Protein AF-A0A358B037-F1 (afdb_monomer_lite)

pLDDT: mean 88.11, std 9.53, range [56.31, 97.38]

Foldseek 3Di:
DPVVVVCVVVVVVPDPDDDAPDPVGPVPDDPPDDPVNVVVVVVPDDPPDDDDDDDDDQDDPDDDPPDPDDD

Secondary structure (DSSP, 8-state):
--HHHHHHHTTTTT------SSSS-GGG--TT--HHHHHHHHHTSPTT------------SS--TT-----

Radius of gyration: 20.18 Å; chains: 1; bounding box: 31×46×40 Å

Sequence (71 aa):
MDKESQLARLGLFDARVPRYTSYPTAPHFGNTASPSLFADWIEAIPAGTAISLYLHVPFCRRLCWFCACRT

Structure (mmCIF, N/CA/C/O backbone):
data_AF-A0A358B037-F1
#
_entry.id   AF-A0A358B037-F1
#
loop_
_atom_site.group_PDB
_atom_site.id
_atom_site.typ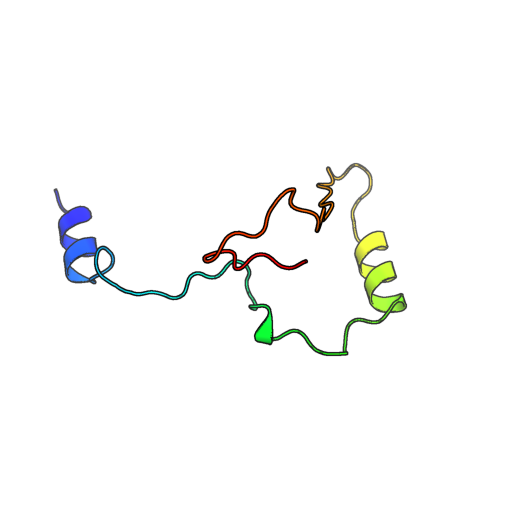e_symbol
_atom_site.label_atom_id
_atom_site.label_alt_id
_atom_site.label_comp_id
_atom_site.label_asym_id
_atom_site.label_entity_id
_atom_site.label_seq_id
_atom_site.pdbx_PDB_ins_code
_atom_site.Cartn_x
_atom_site.Cartn_y
_atom_site.Cartn_z
_atom_site.occupancy
_atom_site.B_iso_or_equiv
_atom_site.auth_seq_id
_atom_site.auth_comp_id
_atom_site.auth_asym_id
_atom_site.auth_atom_id
_atom_site.pdbx_PDB_model_num
ATOM 1 N N . MET A 1 1 ? -20.205 26.879 -17.337 1.00 56.31 1 MET A N 1
ATOM 2 C CA . MET A 1 1 ? -18.989 26.978 -18.166 1.00 56.31 1 MET A CA 1
ATOM 3 C C . MET A 1 1 ? -17.993 27.874 -17.435 1.00 56.31 1 MET A C 1
ATOM 5 O O . MET A 1 1 ? -17.836 29.024 -17.798 1.00 56.31 1 MET A O 1
ATOM 9 N N . ASP A 1 2 ? -17.439 27.392 -16.316 1.00 66.75 2 ASP A N 1
ATOM 10 C CA . ASP A 1 2 ? -16.636 28.229 -15.396 1.00 66.75 2 ASP A CA 1
ATOM 11 C C . ASP A 1 2 ? -15.575 27.386 -14.660 1.00 66.75 2 ASP A C 1
ATOM 13 O O . ASP A 1 2 ? -14.379 27.641 -14.753 1.00 66.75 2 ASP A O 1
ATOM 17 N N . LYS A 1 3 ? -15.982 26.245 -14.079 1.00 64.75 3 LYS A N 1
ATOM 18 C CA . LYS A 1 3 ? -15.057 25.324 -13.391 1.00 64.75 3 LYS A CA 1
ATOM 19 C C . LYS A 1 3 ? -14.018 24.664 -14.303 1.00 64.75 3 LYS A C 1
ATOM 21 O O . LYS A 1 3 ? -12.854 24.602 -13.929 1.00 64.75 3 LYS A O 1
ATOM 26 N N . GLU A 1 4 ? -14.401 24.184 -15.488 1.00 69.38 4 GLU A N 1
ATOM 27 C CA . GLU A 1 4 ? -13.449 23.542 -16.415 1.00 69.38 4 GLU A CA 1
ATOM 28 C C . GLU A 1 4 ? -12.355 24.513 -16.885 1.00 69.38 4 GLU A C 1
ATOM 30 O O . GLU A 1 4 ? -11.182 24.152 -16.896 1.00 69.38 4 GLU A O 1
ATOM 35 N N . SER A 1 5 ? -12.722 25.769 -17.167 1.00 78.19 5 SER A N 1
ATOM 36 C CA . SER A 1 5 ? -11.785 26.848 -17.519 1.00 78.19 5 SER A CA 1
ATOM 37 C C . SER A 1 5 ? -10.803 27.143 -16.378 1.00 78.19 5 SER A C 1
ATOM 39 O O . SER A 1 5 ? -9.591 27.244 -16.588 1.00 78.19 5 SER A O 1
ATOM 41 N N . GLN A 1 6 ? -11.307 27.203 -15.142 1.00 81.50 6 GLN A N 1
ATOM 42 C CA . GLN A 1 6 ? -10.483 27.429 -13.957 1.00 81.50 6 GLN A CA 1
ATOM 43 C C . GLN A 1 6 ? -9.493 26.280 -13.703 1.00 81.50 6 GLN A C 1
ATOM 45 O O . GLN A 1 6 ? -8.320 26.535 -13.426 1.00 81.50 6 GLN A O 1
ATOM 50 N N . LEU A 1 7 ? -9.940 25.026 -13.809 1.00 79.38 7 LEU A N 1
ATOM 51 C CA . LEU A 1 7 ? -9.097 23.846 -13.585 1.00 79.38 7 LEU A CA 1
ATOM 52 C C . LEU A 1 7 ? -8.021 23.696 -14.672 1.00 79.38 7 LEU A C 1
ATOM 54 O O . LEU A 1 7 ? -6.877 23.365 -14.354 1.00 79.38 7 LEU A O 1
ATOM 58 N N . ALA A 1 8 ? -8.351 24.025 -15.925 1.00 80.56 8 ALA A N 1
ATOM 59 C CA . ALA A 1 8 ? -7.391 24.056 -17.026 1.00 80.56 8 ALA A CA 1
ATOM 60 C C . ALA A 1 8 ? -6.309 25.126 -16.817 1.00 80.56 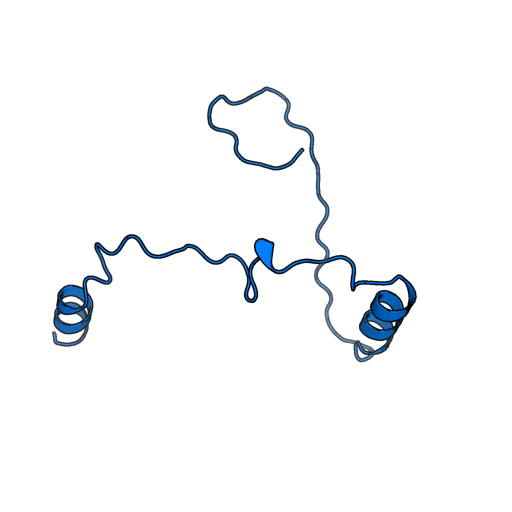8 ALA A C 1
ATOM 62 O O . ALA A 1 8 ? -5.126 24.843 -16.996 1.00 80.56 8 ALA A O 1
ATOM 63 N N . ARG A 1 9 ? -6.677 26.327 -16.346 1.00 80.12 9 ARG A N 1
ATOM 64 C CA . ARG A 1 9 ? -5.707 27.397 -16.041 1.00 80.12 9 ARG A CA 1
ATOM 65 C C . ARG A 1 9 ? -4.733 27.021 -14.922 1.00 80.12 9 ARG A C 1
ATOM 67 O O . ARG A 1 9 ? -3.596 27.478 -14.921 1.00 80.12 9 ARG A O 1
ATOM 74 N N . LEU A 1 10 ? -5.173 26.198 -13.973 1.00 79.75 10 LEU A N 1
ATOM 75 C CA . LEU A 1 10 ? -4.324 25.659 -12.907 1.00 79.75 10 LEU A CA 1
ATOM 76 C C . LEU A 1 10 ? -3.428 24.504 -13.387 1.00 79.75 10 LEU A C 1
ATOM 78 O O . LEU A 1 10 ? -2.691 23.934 -12.586 1.00 79.75 10 LEU A O 1
ATOM 82 N N . GLY A 1 11 ? -3.496 24.143 -14.672 1.00 76.62 11 GLY A N 1
ATOM 83 C CA . GLY A 1 11 ? -2.698 23.078 -15.268 1.00 76.62 11 GLY A CA 1
ATOM 84 C C . GLY A 1 11 ? -3.075 21.685 -14.774 1.00 76.62 11 GLY A C 1
ATOM 85 O O . GLY A 1 11 ? -2.337 20.746 -15.030 1.00 76.62 11 GLY A O 1
ATOM 86 N N . LEU A 1 12 ? -4.205 21.511 -14.079 1.00 74.50 12 LEU A N 1
ATOM 87 C CA . LEU A 1 12 ? -4.567 20.246 -13.421 1.00 74.50 12 LEU A CA 1
ATOM 88 C C . LEU A 1 12 ? -4.796 19.086 -14.401 1.00 74.50 12 LEU A C 1
ATOM 90 O O . LEU A 1 12 ? -4.690 17.931 -13.999 1.00 74.50 12 LEU A O 1
ATOM 94 N N . PHE A 1 13 ? -5.083 19.384 -15.669 1.00 75.12 13 PHE A N 1
ATOM 95 C CA . PHE A 1 13 ? -5.266 18.371 -16.711 1.00 75.12 13 PHE A CA 1
ATOM 96 C C . PHE A 1 13 ? -3.951 17.929 -17.378 1.00 75.12 13 PHE A C 1
ATOM 98 O O . PHE A 1 13 ? -3.898 16.821 -17.901 1.00 75.12 13 PHE A O 1
ATOM 105 N N . ASP A 1 14 ? -2.884 18.732 -17.276 1.00 77.25 14 ASP A N 1
ATOM 106 C CA . ASP A 1 14 ? -1.566 18.455 -17.876 1.00 77.25 14 ASP A CA 1
ATOM 107 C C . ASP A 1 14 ? -0.440 18.310 -16.831 1.00 77.25 14 ASP A C 1
ATOM 109 O O . ASP A 1 14 ? 0.709 17.989 -17.155 1.00 77.25 14 ASP A O 1
ATOM 113 N N . ALA A 1 15 ? -0.744 18.542 -15.551 1.00 75.19 15 ALA A N 1
ATOM 114 C CA . ALA A 1 15 ? 0.228 18.507 -14.473 1.00 75.19 15 ALA A CA 1
ATOM 115 C C . ALA A 1 15 ? 0.658 17.068 -14.169 1.00 75.19 15 ALA A C 1
ATOM 117 O O . ALA A 1 15 ? -0.135 16.204 -13.789 1.00 75.19 15 ALA A O 1
ATOM 118 N N . ARG A 1 16 ? 1.969 16.826 -14.247 1.00 75.69 16 ARG A N 1
ATOM 119 C CA . ARG A 1 16 ? 2.598 15.598 -13.748 1.00 75.69 16 ARG A CA 1
ATOM 120 C C . ARG A 1 16 ? 2.681 15.652 -12.223 1.00 75.69 16 ARG A C 1
ATOM 122 O O . ARG A 1 16 ? 3.732 15.948 -11.661 1.00 75.69 16 ARG A O 1
ATOM 129 N N . VAL A 1 17 ? 1.555 15.409 -11.559 1.00 74.56 17 VAL A N 1
ATOM 130 C CA . VAL A 1 17 ? 1.475 15.363 -10.094 1.00 74.56 17 VAL A CA 1
ATOM 131 C C . VAL A 1 17 ? 1.893 13.990 -9.553 1.00 74.56 17 VAL A C 1
ATOM 133 O O . VAL A 1 17 ? 1.674 12.972 -10.219 1.00 74.56 17 VAL A O 1
ATOM 136 N N . PRO A 1 18 ? 2.474 13.922 -8.341 1.00 75.25 18 PRO A N 1
ATOM 137 C CA . PRO A 1 18 ? 2.715 12.652 -7.673 1.00 75.25 18 PRO A CA 1
ATOM 138 C C . PRO A 1 18 ? 1.414 11.860 -7.504 1.00 75.25 18 PRO A C 1
ATOM 140 O O . PRO A 1 18 ? 0.393 12.391 -7.069 1.00 75.25 18 PRO A O 1
ATOM 143 N N . ARG A 1 19 ? 1.456 10.563 -7.816 1.00 78.56 19 ARG A N 1
ATOM 144 C CA . ARG A 1 19 ? 0.378 9.637 -7.455 1.00 78.56 19 ARG A CA 1
ATOM 145 C C . ARG A 1 19 ? 0.649 9.106 -6.057 1.00 78.56 19 ARG A C 1
ATOM 147 O O . ARG A 1 19 ? 1.524 8.263 -5.876 1.00 78.56 19 ARG A O 1
ATOM 154 N N . TYR A 1 20 ? -0.099 9.600 -5.080 1.00 86.38 20 TYR A N 1
ATOM 155 C CA . TYR A 1 20 ? -0.016 9.116 -3.709 1.00 86.38 20 TYR A CA 1
ATOM 156 C C . TYR A 1 20 ? -1.025 7.993 -3.481 1.00 86.38 20 TYR A C 1
ATOM 158 O O . TYR A 1 20 ? -2.230 8.202 -3.556 1.00 86.38 20 TYR A O 1
ATOM 166 N N . THR A 1 21 ? -0.520 6.790 -3.210 1.00 88.62 21 THR A N 1
ATOM 167 C CA . THR A 1 21 ? -1.337 5.622 -2.840 1.00 88.62 21 THR A CA 1
ATOM 168 C C . THR A 1 21 ? -1.718 5.621 -1.358 1.00 88.62 21 THR A C 1
ATOM 170 O O . THR A 1 21 ? -2.606 4.880 -0.954 1.00 88.62 21 THR A O 1
ATOM 173 N N . SER A 1 22 ? -1.035 6.432 -0.546 1.00 92.12 22 SER A N 1
ATOM 174 C CA . SER A 1 22 ? -1.293 6.651 0.878 1.00 92.12 22 SER A CA 1
ATOM 175 C C . SER A 1 22 ? -0.704 7.994 1.315 1.00 92.12 22 SER A C 1
ATOM 177 O O . SER A 1 22 ? 0.162 8.548 0.631 1.00 92.12 22 SER A O 1
ATOM 179 N N . TYR A 1 23 ? -1.133 8.492 2.474 1.00 90.94 23 TYR A N 1
ATOM 180 C CA . TYR A 1 23 ? -0.497 9.620 3.148 1.00 90.94 23 TYR A CA 1
ATOM 181 C C . TYR A 1 23 ? -0.380 9.341 4.659 1.00 90.94 23 TYR A C 1
ATOM 183 O O . TYR A 1 23 ? -1.402 9.049 5.278 1.00 90.94 23 TYR A O 1
ATOM 191 N N . PRO A 1 24 ? 0.819 9.444 5.265 1.00 91.75 24 PRO A N 1
ATOM 192 C CA . PRO A 1 24 ? 2.121 9.632 4.622 1.00 91.75 24 PRO A CA 1
ATOM 193 C C . PRO A 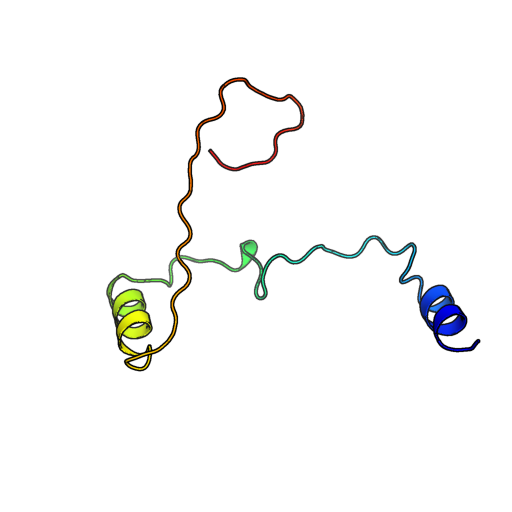1 24 ? 2.468 8.510 3.630 1.00 91.75 24 PRO A C 1
ATOM 195 O O . PRO A 1 24 ? 1.929 7.401 3.674 1.00 91.75 24 PRO A O 1
ATOM 198 N N . THR A 1 25 ? 3.350 8.814 2.683 1.00 92.06 25 THR A N 1
ATOM 199 C CA . THR A 1 25 ? 3.779 7.845 1.667 1.00 92.06 25 THR A CA 1
ATOM 200 C C . THR A 1 25 ? 4.746 6.809 2.235 1.00 92.06 25 THR A C 1
ATOM 202 O O . THR A 1 25 ? 5.447 7.090 3.202 1.00 92.06 25 THR A O 1
ATOM 205 N N . ALA A 1 26 ? 4.872 5.651 1.576 1.00 91.25 26 ALA A N 1
ATOM 206 C CA . ALA A 1 26 ? 5.753 4.554 1.999 1.00 91.25 26 ALA A CA 1
ATOM 207 C C . ALA A 1 26 ? 7.216 4.941 2.335 1.00 91.25 26 ALA A C 1
ATOM 209 O O . ALA A 1 26 ? 7.756 4.359 3.271 1.00 91.25 26 ALA A O 1
ATOM 210 N N . PRO A 1 27 ? 7.870 5.926 1.677 1.00 91.31 27 PRO A N 1
ATOM 211 C CA . PRO A 1 27 ? 9.201 6.395 2.085 1.00 91.31 27 PRO A CA 1
ATOM 212 C C . PRO A 1 27 ? 9.300 6.954 3.513 1.00 91.31 27 PRO A C 1
ATOM 214 O O . PRO A 1 27 ? 10.402 7.097 4.027 1.00 91.31 27 PRO A O 1
ATOM 217 N N . HIS A 1 28 ? 8.174 7.277 4.154 1.00 92.31 28 HIS A N 1
ATOM 218 C CA . HIS A 1 28 ? 8.137 7.681 5.560 1.00 92.31 28 HIS A CA 1
ATOM 219 C C . HIS A 1 28 ? 8.065 6.491 6.527 1.00 92.31 28 HIS A C 1
ATOM 221 O O . HIS A 1 28 ? 8.051 6.702 7.739 1.00 92.31 28 HIS A O 1
ATOM 227 N N . PHE A 1 29 ? 7.989 5.250 6.034 1.00 92.06 29 PHE A N 1
ATOM 228 C CA . PHE A 1 29 ? 8.036 4.075 6.898 1.00 92.06 29 PHE A CA 1
ATOM 229 C C . PHE A 1 29 ? 9.429 3.953 7.524 1.00 92.06 29 PHE A C 1
ATOM 231 O O . PHE A 1 29 ? 10.446 4.146 6.862 1.00 92.06 29 PHE A O 1
ATOM 238 N N . GLY A 1 30 ? 9.466 3.612 8.808 1.00 92.06 30 GLY A N 1
ATOM 239 C CA . GLY A 1 30 ? 10.692 3.398 9.569 1.00 92.06 30 GLY A CA 1
ATOM 240 C C . GLY A 1 30 ? 10.519 2.262 10.571 1.00 92.06 30 GLY A C 1
ATOM 241 O O . GLY A 1 30 ? 9.461 1.640 10.653 1.00 92.06 30 GLY A O 1
ATOM 242 N N . ASN A 1 31 ? 11.549 2.008 11.373 1.00 91.94 31 ASN A N 1
ATOM 243 C CA . ASN A 1 31 ? 11.590 0.866 12.297 1.00 91.94 31 ASN A CA 1
ATOM 244 C C . ASN A 1 31 ? 10.860 1.123 13.631 1.00 91.94 31 ASN A C 1
ATOM 246 O O . ASN A 1 31 ? 11.245 0.585 14.664 1.00 91.94 31 ASN A O 1
ATOM 250 N N . THR A 1 32 ? 9.841 1.982 13.635 1.00 90.19 32 THR A N 1
ATOM 251 C CA . THR A 1 32 ? 9.091 2.365 14.843 1.00 90.19 32 THR A CA 1
ATOM 252 C C . THR A 1 32 ? 7.892 1.462 15.117 1.00 90.19 32 THR A C 1
ATOM 254 O O . THR A 1 32 ? 7.411 1.417 16.246 1.00 90.19 32 THR A O 1
ATOM 257 N N . ALA A 1 33 ? 7.408 0.733 14.108 1.00 91.25 33 ALA A N 1
ATOM 258 C CA . ALA A 1 33 ? 6.336 -0.235 14.282 1.00 91.25 33 ALA A CA 1
ATOM 259 C C . ALA A 1 33 ? 6.864 -1.469 15.028 1.00 91.25 33 ALA A C 1
ATOM 261 O O . ALA A 1 33 ? 7.655 -2.243 14.487 1.00 91.25 33 ALA A O 1
ATOM 262 N N . SER A 1 34 ? 6.430 -1.641 16.276 1.00 94.81 34 SER A N 1
ATOM 263 C CA . SER A 1 34 ? 6.740 -2.808 17.101 1.00 94.81 34 SER A CA 1
ATOM 264 C C . SER A 1 34 ? 5.555 -3.782 17.149 1.00 94.81 34 SER A C 1
ATOM 266 O O . SER A 1 34 ? 4.416 -3.386 16.889 1.00 94.81 34 SER A O 1
ATOM 268 N N . PRO A 1 35 ? 5.782 -5.050 17.537 1.00 96.38 35 PRO A N 1
ATOM 269 C CA . PRO A 1 35 ? 4.692 -5.997 17.763 1.00 96.38 35 PRO A CA 1
ATOM 270 C C . PRO A 1 35 ? 3.665 -5.516 18.799 1.00 96.38 35 PRO A C 1
ATOM 272 O O . PRO A 1 35 ? 2.473 -5.726 18.604 1.00 96.38 35 PRO A O 1
ATOM 275 N N . SER A 1 36 ? 4.110 -4.844 19.870 1.00 96.88 36 SER A N 1
ATOM 276 C CA . SER A 1 36 ? 3.210 -4.301 20.898 1.00 96.88 36 SER A CA 1
ATOM 277 C C . SER A 1 36 ? 2.338 -3.178 20.342 1.00 96.88 36 SER A C 1
ATOM 279 O O . SER A 1 36 ? 1.129 -3.209 20.508 1.00 96.88 36 SER A O 1
ATOM 281 N N . LEU A 1 37 ? 2.935 -2.249 19.589 1.00 96.25 37 LEU A N 1
ATOM 282 C CA . LEU A 1 37 ? 2.206 -1.143 18.973 1.00 96.25 37 LEU A CA 1
ATOM 283 C C . LEU A 1 37 ? 1.168 -1.645 17.960 1.00 96.25 37 LEU A C 1
ATOM 285 O O . LEU A 1 37 ? 0.072 -1.103 17.867 1.00 96.25 37 LEU A O 1
ATOM 289 N N . PHE A 1 38 ? 1.505 -2.696 17.208 1.00 95.06 38 PHE A N 1
ATOM 290 C CA . PHE A 1 38 ? 0.556 -3.332 16.301 1.00 95.06 38 PHE A CA 1
ATOM 291 C C . PHE A 1 38 ? -0.623 -3.963 17.054 1.00 95.06 38 PHE A C 1
ATOM 293 O O . PHE A 1 38 ? -1.761 -3.795 16.624 1.00 95.06 38 PHE A O 1
ATOM 300 N N . ALA A 1 39 ? -0.372 -4.652 18.172 1.00 96.88 39 ALA A N 1
ATOM 301 C CA . ALA A 1 39 ? -1.437 -5.208 19.005 1.00 96.88 39 ALA A CA 1
ATOM 302 C C . ALA A 1 39 ? -2.366 -4.104 19.539 1.00 96.88 39 ALA A C 1
ATOM 304 O O . ALA A 1 39 ? -3.579 -4.209 19.357 1.00 96.88 39 ALA A O 1
ATOM 305 N N . ASP A 1 40 ? -1.800 -3.008 20.059 1.00 97.31 40 ASP A N 1
ATOM 306 C CA . ASP A 1 40 ? -2.562 -1.850 20.547 1.00 97.31 40 ASP A CA 1
ATOM 307 C C . ASP A 1 40 ? -3.488 -1.276 19.457 1.00 97.31 40 ASP A C 1
ATOM 309 O O . ASP A 1 40 ? -4.639 -0.923 19.719 1.00 97.31 40 ASP A O 1
ATOM 313 N N . TRP A 1 41 ? -3.020 -1.208 18.203 1.00 95.75 41 TRP A N 1
ATOM 314 C CA . TRP A 1 41 ? -3.841 -0.745 17.079 1.00 95.75 41 TRP A CA 1
ATOM 315 C C . TRP A 1 41 ? -5.012 -1.671 16.762 1.00 95.75 41 TRP A C 1
ATOM 317 O O . TRP A 1 41 ? -6.081 -1.178 16.405 1.00 95.75 41 TRP A O 1
ATOM 327 N N . ILE A 1 42 ? -4.821 -2.988 16.861 1.00 95.00 42 ILE A N 1
ATOM 328 C CA . ILE A 1 42 ? -5.893 -3.960 16.619 1.00 95.00 42 ILE A CA 1
ATOM 329 C C . ILE A 1 42 ? -6.915 -3.925 17.760 1.00 95.00 42 ILE A C 1
ATOM 331 O O . ILE A 1 42 ? -8.115 -3.923 17.491 1.00 95.00 42 ILE A O 1
ATOM 335 N N . GLU A 1 43 ? -6.464 -3.842 19.013 1.00 96.19 43 GLU A N 1
ATOM 336 C CA . GLU A 1 43 ? -7.343 -3.743 20.188 1.00 96.19 43 GLU A CA 1
ATOM 337 C C . GLU A 1 43 ? -8.167 -2.449 20.205 1.00 96.19 43 GLU A C 1
ATOM 339 O O . GLU A 1 43 ? -9.300 -2.438 20.684 1.00 96.19 43 GLU A O 1
ATOM 344 N N . ALA A 1 44 ? -7.638 -1.367 19.628 1.00 96.88 44 ALA A N 1
ATOM 345 C CA . ALA A 1 44 ? -8.351 -0.101 19.496 1.00 96.88 44 ALA A CA 1
ATOM 346 C C . ALA A 1 44 ? -9.508 -0.133 18.472 1.00 96.88 44 ALA A C 1
ATOM 348 O O . ALA A 1 44 ? -10.284 0.825 18.407 1.00 96.88 44 ALA A O 1
ATOM 349 N N . ILE A 1 45 ? -9.647 -1.193 17.664 1.00 96.00 45 ILE A N 1
ATOM 350 C CA . ILE A 1 45 ? -10.742 -1.323 16.692 1.00 96.00 45 ILE A CA 1
ATOM 351 C C . ILE A 1 45 ? -12.050 -1.640 17.441 1.00 96.00 45 ILE A C 1
ATOM 353 O O . ILE A 1 45 ? -12.141 -2.678 18.099 1.00 96.00 45 ILE A O 1
ATOM 357 N N . PRO A 1 46 ? -13.108 -0.813 17.319 1.00 97.38 46 PRO A N 1
ATOM 358 C CA . PRO A 1 46 ? -14.366 -1.066 18.015 1.00 97.38 46 PRO A CA 1
ATOM 359 C C . PRO A 1 46 ? -15.016 -2.389 17.596 1.00 97.38 46 PRO A C 1
ATOM 361 O O . PRO A 1 46 ? -15.063 -2.730 16.408 1.00 97.38 46 PRO A O 1
ATOM 364 N N . ALA A 1 47 ? -15.589 -3.108 18.562 1.00 95.62 47 ALA A N 1
ATOM 365 C CA . ALA A 1 47 ? -16.330 -4.336 18.297 1.00 95.62 47 ALA A CA 1
ATOM 366 C C . ALA A 1 47 ? -17.484 -4.092 17.306 1.00 95.62 47 ALA A C 1
ATOM 368 O O . ALA A 1 47 ? -18.224 -3.116 17.417 1.00 95.62 47 ALA A O 1
ATOM 369 N N . GLY A 1 48 ? -17.636 -4.993 16.331 1.00 95.94 48 GLY A N 1
ATOM 370 C CA . GLY A 1 48 ? -18.644 -4.879 15.270 1.00 95.94 48 GLY A CA 1
ATOM 371 C C . GLY A 1 48 ? -18.237 -4.006 14.074 1.00 95.94 48 GLY A C 1
ATOM 372 O O . GLY A 1 48 ? -19.023 -3.873 13.138 1.00 95.94 48 GLY A O 1
ATOM 373 N N . THR A 1 49 ? -17.023 -3.442 14.061 1.00 97.38 49 THR A N 1
ATOM 374 C CA . THR A 1 49 ? -16.492 -2.716 12.894 1.00 97.38 49 THR A CA 1
ATOM 375 C C . THR A 1 49 ? -16.284 -3.661 11.707 1.00 97.38 49 THR A C 1
ATOM 377 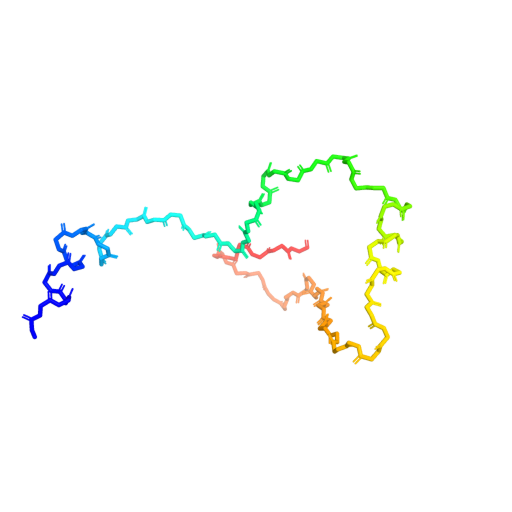O O . THR A 1 49 ? -15.765 -4.766 11.860 1.00 97.38 49 THR A O 1
ATOM 380 N N . ALA A 1 50 ? -16.663 -3.224 10.504 1.00 96.44 50 ALA A N 1
ATOM 381 C CA . ALA A 1 50 ? -16.383 -3.959 9.275 1.00 96.44 50 ALA A CA 1
ATOM 382 C C . ALA A 1 50 ? -14.881 -3.921 8.951 1.00 96.44 50 ALA A C 1
ATOM 384 O O . ALA A 1 50 ? -14.257 -2.862 8.985 1.00 96.44 50 ALA A O 1
ATOM 385 N N . ILE A 1 51 ? -14.310 -5.071 8.597 1.00 94.75 51 ILE A N 1
ATOM 386 C CA . ILE A 1 51 ? -12.880 -5.212 8.307 1.00 94.75 51 ILE A CA 1
ATOM 387 C C . ILE A 1 51 ? -12.695 -5.509 6.818 1.00 94.75 51 ILE A C 1
ATOM 389 O O . ILE A 1 51 ? -13.449 -6.281 6.229 1.00 94.75 51 ILE A O 1
ATOM 393 N N . SER A 1 52 ? -11.662 -4.917 6.220 1.00 95.75 52 SER A N 1
ATOM 394 C CA . SER A 1 52 ? -11.171 -5.276 4.889 1.00 95.75 52 SER A CA 1
ATOM 395 C C . SER A 1 52 ? -9.885 -6.086 5.025 1.00 95.75 52 SER A C 1
ATOM 397 O O . SER A 1 52 ? -8.984 -5.692 5.762 1.00 95.75 52 SER A O 1
ATOM 399 N N . LEU A 1 53 ? -9.776 -7.196 4.294 1.00 95.62 53 LEU A N 1
ATOM 400 C CA . LEU A 1 53 ? -8.587 -8.049 4.284 1.00 95.62 53 LEU A CA 1
ATOM 401 C C . LEU A 1 53 ? -7.842 -7.908 2.956 1.00 95.62 53 LEU A C 1
ATOM 403 O O . LEU A 1 53 ? -8.437 -8.009 1.885 1.00 95.62 53 LEU A O 1
ATOM 407 N N . TYR A 1 54 ? -6.529 -7.705 3.038 1.00 95.81 54 TYR A N 1
ATOM 408 C CA . TYR A 1 54 ? -5.623 -7.705 1.893 1.00 95.81 54 TYR A CA 1
ATOM 409 C C . TYR A 1 54 ? -4.719 -8.936 1.964 1.00 95.81 54 TYR A C 1
ATOM 411 O O . TYR A 1 54 ? -4.019 -9.134 2.956 1.00 95.81 54 TYR A O 1
ATOM 419 N N . LEU A 1 55 ? -4.725 -9.757 0.911 1.00 96.25 55 LEU A N 1
ATOM 420 C CA . LEU A 1 55 ? -3.815 -10.891 0.754 1.00 96.25 55 LEU A CA 1
ATOM 421 C C . LEU A 1 55 ? -2.938 -10.658 -0.474 1.00 96.25 55 LEU A C 1
ATOM 423 O O . LEU A 1 55 ? -3.441 -10.455 -1.579 1.00 96.25 55 LEU A O 1
ATOM 427 N N . HIS A 1 56 ? -1.622 -10.721 -0.283 1.00 95.56 56 HIS A N 1
ATOM 428 C CA . HIS A 1 56 ? -0.656 -10.576 -1.367 1.00 95.56 56 HIS A CA 1
ATOM 429 C C . HIS A 1 56 ? -0.317 -11.941 -1.971 1.00 95.56 56 HIS A C 1
ATOM 431 O O . HIS A 1 56 ? 0.214 -12.802 -1.272 1.00 95.56 56 HIS A O 1
ATOM 437 N N . VAL A 1 57 ? -0.595 -12.140 -3.264 1.00 94.38 57 VAL A N 1
ATOM 438 C CA . VAL A 1 57 ? -0.184 -13.338 -4.017 1.00 94.38 57 VAL A CA 1
ATOM 439 C C . VAL A 1 57 ? 0.949 -12.941 -4.965 1.00 94.38 57 VAL A C 1
ATOM 441 O O . VAL A 1 57 ? 0.682 -12.356 -6.015 1.00 94.38 57 VAL A O 1
ATOM 444 N N . PRO A 1 58 ? 2.214 -13.244 -4.631 1.00 93.75 58 PRO A N 1
ATOM 445 C CA . PRO A 1 58 ? 3.364 -12.714 -5.363 1.00 93.75 58 PRO A CA 1
ATOM 446 C C . PRO A 1 58 ? 3.723 -13.490 -6.636 1.00 93.75 58 PRO A C 1
ATOM 448 O O . PRO A 1 58 ? 4.805 -13.316 -7.197 1.00 93.75 58 PRO A O 1
ATOM 451 N N . PHE A 1 59 ? 2.844 -14.380 -7.093 1.00 93.00 59 PHE A N 1
ATOM 452 C CA . PHE A 1 59 ? 3.152 -15.320 -8.161 1.00 93.00 59 PHE A CA 1
ATOM 453 C C . PHE A 1 59 ? 2.394 -14.982 -9.436 1.00 93.00 59 PHE A C 1
ATOM 455 O O . PHE A 1 59 ? 1.164 -14.958 -9.476 1.00 93.00 59 PHE A O 1
ATOM 462 N N . CYS A 1 60 ? 3.155 -14.806 -10.511 1.00 93.19 60 CYS A N 1
ATOM 463 C CA . CYS A 1 60 ? 2.641 -14.658 -11.864 1.00 93.19 60 CYS A CA 1
ATOM 464 C C . CYS A 1 60 ? 3.039 -15.879 -12.694 1.00 93.19 60 CYS A C 1
ATOM 466 O O . CYS A 1 60 ? 4.143 -16.401 -12.561 1.00 93.19 60 CYS A O 1
ATOM 468 N N . ARG A 1 61 ? 2.169 -16.311 -13.615 1.00 94.00 61 ARG A N 1
ATOM 469 C CA . ARG A 1 61 ? 2.463 -17.445 -14.515 1.00 94.00 61 ARG A CA 1
ATOM 470 C C . ARG A 1 61 ? 3.681 -17.183 -15.413 1.00 94.00 61 ARG A C 1
ATOM 472 O O . ARG A 1 61 ? 4.348 -18.124 -15.831 1.00 94.00 61 ARG A O 1
ATOM 479 N N . ARG A 1 62 ? 3.912 -15.921 -15.789 1.00 93.38 62 ARG A N 1
ATOM 480 C CA . ARG A 1 62 ? 4.987 -15.482 -16.689 1.00 93.38 62 ARG A CA 1
ATOM 481 C C . ARG A 1 62 ? 5.483 -14.100 -16.281 1.00 93.38 62 ARG A C 1
ATOM 483 O O . ARG A 1 62 ? 4.723 -13.311 -15.721 1.00 93.38 62 ARG A O 1
ATOM 490 N N . LEU A 1 63 ? 6.738 -13.810 -16.611 1.00 90.00 63 LEU A N 1
ATOM 491 C CA . LEU A 1 63 ? 7.350 -12.506 -16.384 1.00 90.00 63 LEU A CA 1
ATOM 492 C C . LEU A 1 63 ? 6.897 -11.508 -17.457 1.00 90.00 63 LEU A C 1
ATOM 494 O O . LEU A 1 63 ? 6.896 -11.825 -18.646 1.00 90.00 63 LEU A O 1
ATOM 498 N N . CYS A 1 64 ? 6.517 -10.304 -17.030 1.00 92.81 64 CYS A N 1
ATOM 499 C CA . CYS A 1 64 ? 6.186 -9.199 -17.927 1.00 92.81 64 CYS A CA 1
ATOM 500 C C . CYS A 1 64 ? 7.285 -8.138 -17.838 1.00 92.81 64 CYS A C 1
ATOM 502 O O . CYS A 1 64 ? 7.628 -7.706 -16.740 1.00 92.81 64 CYS A O 1
ATOM 504 N N . TRP A 1 65 ? 7.792 -7.679 -18.984 1.00 92.69 65 TRP A N 1
ATOM 505 C CA . TRP A 1 65 ? 8.897 -6.710 -19.073 1.00 92.69 65 TRP A CA 1
ATOM 506 C C . TRP A 1 65 ? 8.595 -5.337 -18.457 1.00 92.69 65 TRP A C 1
ATOM 508 O O . TRP A 1 65 ? 9.510 -4.593 -18.136 1.00 92.69 65 TRP A O 1
ATOM 518 N N . PHE A 1 66 ? 7.316 -5.003 -18.288 1.00 93.56 66 PHE A N 1
ATOM 519 C CA . PHE A 1 66 ? 6.841 -3.746 -17.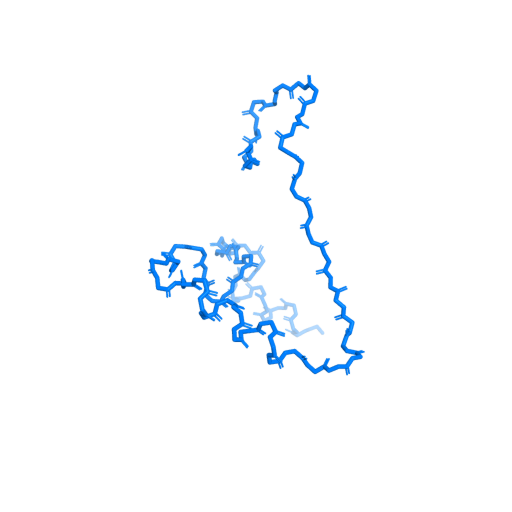705 1.00 93.56 66 PHE A CA 1
ATOM 520 C C . PHE A 1 66 ? 6.329 -3.905 -16.262 1.00 93.56 66 PHE A C 1
ATOM 522 O O . PHE A 1 66 ? 5.762 -2.964 -15.708 1.00 93.56 66 PHE A O 1
ATOM 529 N N . CYS A 1 67 ? 6.443 -5.097 -15.661 1.00 92.62 67 CYS A N 1
ATOM 530 C CA . CYS A 1 67 ? 5.894 -5.343 -14.330 1.00 92.62 67 CYS A CA 1
ATOM 531 C C . CYS A 1 67 ? 6.665 -4.552 -13.265 1.00 92.62 67 CYS A C 1
ATOM 533 O O . CYS A 1 67 ? 7.867 -4.738 -13.106 1.00 92.62 67 CYS A O 1
ATOM 535 N N . ALA A 1 68 ? 5.948 -3.725 -12.503 1.00 87.69 68 ALA A N 1
ATOM 536 C CA . ALA A 1 68 ? 6.464 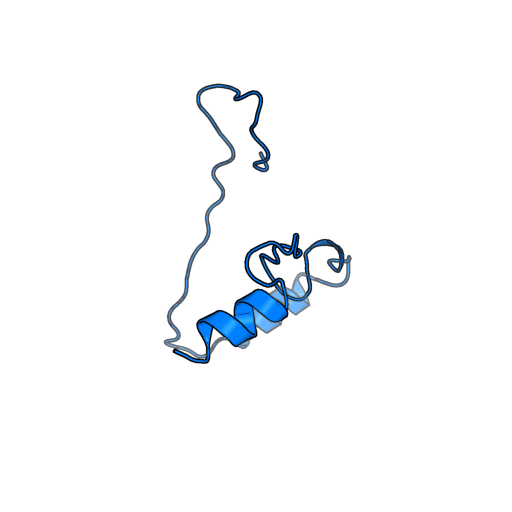-3.008 -11.334 1.00 87.69 68 ALA A CA 1
ATOM 537 C C . ALA A 1 68 ? 5.817 -3.490 -10.019 1.00 87.69 68 ALA A C 1
ATOM 539 O O . ALA A 1 68 ? 5.886 -2.812 -8.995 1.00 87.69 68 ALA A O 1
ATOM 540 N N . CYS A 1 69 ? 5.136 -4.640 -10.048 1.00 90.62 69 CYS A N 1
ATOM 541 C CA . CYS A 1 69 ? 4.516 -5.223 -8.866 1.00 90.62 69 CYS A CA 1
ATOM 542 C C . CYS A 1 69 ? 5.571 -5.873 -7.969 1.00 90.62 69 CYS A C 1
ATOM 544 O O . CYS A 1 69 ? 6.551 -6.446 -8.444 1.00 90.62 69 CYS A O 1
ATOM 546 N N . ARG A 1 70 ? 5.334 -5.817 -6.658 1.00 80.88 70 ARG A N 1
ATOM 547 C CA . ARG A 1 70 ? 6.165 -6.497 -5.668 1.00 80.88 70 ARG A CA 1
ATOM 548 C C . ARG A 1 70 ? 5.869 -7.998 -5.686 1.00 80.88 70 ARG A C 1
ATOM 550 O O . ARG A 1 70 ? 4.720 -8.383 -5.488 1.00 80.88 70 ARG A O 1
ATOM 557 N N . THR A 1 71 ? 6.890 -8.819 -5.903 1.00 69.50 71 THR A N 1
ATOM 558 C CA . THR A 1 71 ? 6.891 -10.247 -5.541 1.00 69.50 71 THR A CA 1
ATOM 559 C C . THR A 1 71 ? 7.213 -10.419 -4.060 1.00 69.50 71 THR A C 1
ATOM 561 O O . THR A 1 71 ? 7.869 -9.513 -3.501 1.00 69.50 71 THR A O 1
#